Protein AF-A0A7S1WCN9-F1 (afdb_monomer_lite)

pLDDT: mean 73.83, std 20.7, range [34.69, 96.0]

InterPro domains:
  IPR017923 Transcription factor IIS, N-terminal [PF08711] (88-124)
  IPR017923 Transcription factor IIS, N-terminal [PS51319] (48-127)
  IPR035441 TFIIS/LEDGF domain superfamily [G3DSA:1.20.930.10] (42-125)
  IPR035441 TFIIS/LEDGF domain superfamily [SSF47676] (43-134)

Foldseek 3Di:
DDDDDDDDDDDDDDDDDPPPPPPDDVVNVVVVPPPVPVLLPLDLVVLLVLLVQLVVVVVVLPLVSNVVSLVVNLSSLVNDQLVVLVVSCVSNVSLVSLVVQLPRPDPVSVVSSVVSNVVNVVSPVVVVVPPDPPDDPPDDD

Secondary structure (DSSP, 8-state):
---------------PPP-------TTTHHHHT----GGGG--HHHHHHHHHHHHHHHHHT-HHHHHHHHHHHHHHHHTS-HHHHHHHHHHH-HHHHHHHHTT-SSHHHHHHHHHHHHHHHHHHHHHHHTS---PPP----

Radius of gyration: 29.63 Å; chains: 1; bounding box: 45×113×64 Å

Structure (mmCIF, N/CA/C/O backbone):
data_AF-A0A7S1WCN9-F1
#
_entry.id   AF-A0A7S1WCN9-F1
#
loop_
_atom_site.group_PDB
_atom_site.id
_atom_site.type_symbol
_atom_site.label_atom_id
_atom_site.label_alt_id
_atom_site.label_comp_id
_atom_site.label_asym_id
_atom_site.label_entity_id
_atom_site.label_seq_id
_atom_site.pdbx_PDB_ins_code
_atom_site.Cartn_x
_atom_site.Cartn_y
_atom_site.Cartn_z
_atom_site.occupancy
_atom_site.B_iso_or_equiv
_atom_site.auth_seq_id
_atom_site.auth_comp_id
_atom_site.auth_asym_id
_atom_site.auth_atom_id
_atom_site.pdbx_PDB_model_num
ATOM 1 N N . HIS A 1 1 ? 13.901 74.267 -48.816 1.00 38.34 1 HIS A N 1
ATOM 2 C CA . HIS A 1 1 ? 14.863 74.597 -47.749 1.00 38.34 1 HIS A CA 1
ATOM 3 C C . HIS A 1 1 ? 15.439 73.277 -47.245 1.00 38.34 1 HIS A C 1
ATOM 5 O O . HIS A 1 1 ? 14.652 72.471 -46.779 1.00 38.34 1 HIS A O 1
ATOM 11 N N . LEU A 1 2 ? 16.742 73.059 -47.490 1.00 39.69 2 LEU A N 1
ATOM 12 C CA . LEU A 1 2 ? 17.706 72.151 -46.825 1.00 39.69 2 LEU A CA 1
ATOM 13 C C . LEU A 1 2 ? 17.219 70.731 -46.440 1.00 39.69 2 LEU A C 1
ATOM 15 O O . LEU A 1 2 ? 16.338 70.571 -45.610 1.00 39.69 2 LEU A O 1
ATOM 19 N N . ALA A 1 3 ? 17.708 69.657 -47.078 1.00 34.69 3 ALA A N 1
ATOM 20 C CA . ALA A 1 3 ? 19.004 69.003 -46.799 1.00 34.69 3 ALA A CA 1
ATOM 21 C C . ALA A 1 3 ? 19.140 68.632 -45.301 1.00 34.69 3 ALA A C 1
ATOM 23 O O . ALA A 1 3 ? 18.948 69.475 -44.437 1.00 34.69 3 ALA A O 1
ATOM 24 N N . VAL A 1 4 ? 19.478 67.400 -44.910 1.00 40.38 4 VAL A N 1
ATOM 25 C CA . VAL A 1 4 ? 20.855 66.891 -44.976 1.00 40.38 4 VAL A CA 1
ATOM 26 C C . VAL A 1 4 ? 20.891 65.405 -44.545 1.00 40.38 4 VAL A C 1
ATOM 28 O O . VAL A 1 4 ? 20.423 65.066 -43.466 1.00 40.38 4 VAL A O 1
ATOM 31 N N . HIS A 1 5 ? 21.478 64.576 -45.422 1.00 35.72 5 HIS A N 1
ATOM 32 C CA . HIS A 1 5 ? 22.407 63.440 -45.212 1.00 35.72 5 HIS A CA 1
ATOM 33 C C . HIS A 1 5 ? 22.082 62.332 -44.182 1.00 35.72 5 HIS A C 1
ATOM 35 O O . HIS A 1 5 ? 21.933 62.584 -42.997 1.00 35.72 5 HIS A O 1
ATOM 41 N N . ALA A 1 6 ? 21.940 61.057 -44.573 1.00 38.22 6 ALA A N 1
ATOM 42 C CA . ALA A 1 6 ? 22.896 60.113 -45.197 1.00 38.22 6 ALA A CA 1
ATOM 43 C C . ALA A 1 6 ? 23.750 59.310 -44.194 1.00 38.22 6 ALA A C 1
ATOM 45 O O . ALA A 1 6 ? 24.466 59.891 -43.384 1.00 38.22 6 ALA A O 1
ATOM 46 N N . ARG A 1 7 ? 23.720 57.974 -44.351 1.00 40.31 7 ARG A N 1
ATOM 47 C CA . ARG A 1 7 ? 24.833 56.988 -44.288 1.00 40.31 7 ARG A CA 1
ATOM 48 C C . ARG A 1 7 ? 24.212 55.578 -44.314 1.00 40.31 7 ARG A C 1
ATOM 50 O O . ARG A 1 7 ? 23.405 55.256 -43.456 1.00 40.31 7 ARG A O 1
ATOM 57 N N . THR A 1 8 ? 24.335 54.811 -45.403 1.00 41.75 8 THR A N 1
ATOM 58 C CA . THR A 1 8 ? 25.454 53.885 -45.721 1.00 41.75 8 THR A CA 1
ATOM 59 C C . THR A 1 8 ? 25.695 52.921 -44.551 1.00 41.75 8 THR A C 1
ATOM 61 O O . THR A 1 8 ? 25.991 53.370 -43.452 1.00 41.75 8 THR A O 1
ATOM 64 N N . ILE A 1 9 ? 25.542 51.601 -44.711 1.00 44.94 9 ILE A N 1
ATOM 65 C CA . ILE A 1 9 ? 26.648 50.693 -45.065 1.00 44.94 9 ILE A CA 1
ATOM 66 C C . ILE A 1 9 ? 26.108 49.307 -45.486 1.00 44.94 9 ILE A C 1
ATOM 68 O O . ILE A 1 9 ? 25.234 48.728 -44.846 1.00 44.94 9 ILE A O 1
ATOM 72 N N . LEU A 1 10 ? 26.695 48.804 -46.575 1.00 47.12 10 LEU A N 1
ATOM 73 C CA . LEU A 1 10 ? 26.695 47.431 -47.085 1.00 47.12 10 LEU A CA 1
ATOM 74 C C . LEU A 1 10 ? 27.104 46.391 -46.029 1.00 47.12 10 LEU A C 1
ATOM 76 O O . LEU A 1 10 ? 28.090 46.617 -45.339 1.00 47.12 10 LEU A O 1
ATOM 80 N N . ALA A 1 11 ? 26.485 45.205 -46.031 1.00 34.94 11 ALA A N 1
ATOM 81 C CA . ALA A 1 11 ? 27.198 43.929 -45.842 1.00 34.94 11 ALA A CA 1
ATOM 82 C C . ALA A 1 11 ? 26.257 42.717 -46.004 1.00 34.94 11 ALA A C 1
ATOM 84 O O . ALA A 1 11 ? 25.490 42.383 -45.106 1.00 34.94 11 ALA A O 1
ATOM 85 N N . MET A 1 12 ? 26.378 41.993 -47.121 1.00 43.06 12 MET A N 1
ATOM 86 C CA . MET A 1 12 ? 26.236 40.527 -47.100 1.00 43.06 12 MET A CA 1
ATOM 87 C C . MET A 1 12 ? 27.445 39.955 -46.335 1.00 43.06 12 MET A C 1
ATOM 89 O O . MET A 1 12 ? 28.526 40.533 -46.461 1.00 43.06 12 MET A O 1
ATOM 93 N N . PRO A 1 13 ? 27.337 38.859 -45.552 1.00 48.38 13 PRO A N 1
ATOM 94 C CA . PRO A 1 13 ? 27.021 37.514 -46.060 1.00 48.38 13 PRO A CA 1
ATOM 95 C C . PRO A 1 13 ? 26.136 36.718 -45.057 1.00 48.38 13 PRO A C 1
ATOM 97 O O . PRO A 1 13 ? 25.814 37.205 -43.985 1.00 48.38 13 PRO A O 1
ATOM 100 N N . ARG A 1 14 ? 25.674 35.481 -45.268 1.00 42.22 14 ARG A N 1
ATOM 101 C CA . ARG A 1 14 ? 26.486 34.256 -45.237 1.00 42.22 14 ARG A CA 1
ATOM 102 C C . ARG A 1 14 ? 25.538 33.045 -45.226 1.00 42.22 14 ARG A C 1
ATOM 104 O O . ARG A 1 14 ? 24.570 33.020 -44.477 1.00 42.22 14 ARG A O 1
ATOM 111 N N . ARG A 1 15 ? 25.886 32.047 -46.042 1.00 43.44 15 ARG A N 1
ATOM 112 C CA . ARG A 1 15 ? 25.492 30.627 -46.000 1.00 43.44 15 ARG A CA 1
ATOM 113 C C . ARG A 1 15 ? 24.809 30.156 -44.705 1.00 43.44 15 ARG A C 1
ATOM 115 O O . ARG A 1 15 ? 25.398 30.231 -43.628 1.00 43.44 15 ARG A O 1
ATOM 122 N N . ALA A 1 16 ? 23.644 29.530 -44.875 1.00 46.00 16 ALA A N 1
ATOM 123 C CA . ALA A 1 16 ? 23.036 28.634 -43.901 1.00 46.00 16 ALA A CA 1
ATOM 124 C C . ALA A 1 16 ? 24.042 27.551 -43.470 1.00 46.00 16 ALA A C 1
ATOM 126 O O . ALA A 1 16 ? 24.511 26.759 -44.288 1.00 46.00 16 ALA A O 1
ATOM 127 N N . ALA A 1 17 ? 24.389 27.539 -42.185 1.00 52.03 17 ALA A N 1
ATOM 128 C CA . ALA A 1 17 ? 25.074 26.420 -41.554 1.00 52.03 17 ALA A CA 1
ATOM 129 C C . ALA A 1 17 ? 24.016 25.416 -41.057 1.00 52.03 17 ALA A C 1
ATOM 131 O O . ALA A 1 17 ? 22.984 25.854 -40.541 1.00 52.03 17 ALA A O 1
ATOM 132 N N . PRO A 1 18 ? 24.240 24.092 -41.169 1.00 53.22 18 PRO A N 1
ATOM 133 C CA . PRO A 1 18 ? 23.332 23.112 -40.580 1.00 53.22 18 PRO A CA 1
ATOM 134 C C . PRO A 1 18 ? 23.293 23.298 -39.054 1.00 53.22 18 PRO A C 1
ATOM 136 O O . PRO A 1 18 ? 24.308 23.694 -38.463 1.00 53.22 18 PRO A O 1
ATOM 139 N N . PRO A 1 19 ? 22.155 23.027 -38.388 1.00 47.94 19 PRO A N 1
ATOM 140 C CA . PRO A 1 19 ? 22.072 23.147 -36.943 1.00 47.94 19 PRO A CA 1
ATOM 141 C C . PRO A 1 19 ? 23.069 22.169 -36.319 1.00 47.94 19 PRO A C 1
ATOM 143 O O . PRO A 1 19 ? 22.893 20.954 -36.366 1.00 47.94 19 PRO A O 1
ATOM 146 N N . ARG A 1 20 ? 24.152 22.711 -35.750 1.00 47.03 20 ARG A N 1
ATOM 147 C CA . ARG A 1 20 ? 25.096 21.942 -34.941 1.00 47.03 20 ARG A CA 1
ATOM 148 C C . ARG A 1 20 ? 24.305 21.293 -33.814 1.00 47.03 20 ARG A C 1
ATOM 150 O O . ARG A 1 20 ? 23.772 21.994 -32.954 1.00 47.03 20 ARG A O 1
ATOM 157 N N . GLN A 1 21 ? 24.241 19.968 -33.841 1.00 56.41 21 GLN A N 1
ATOM 158 C CA . GLN A 1 21 ? 23.738 19.142 -32.756 1.00 56.41 21 GLN A CA 1
ATOM 159 C C . GLN A 1 21 ? 24.506 19.536 -31.490 1.00 56.41 21 GLN A C 1
ATOM 161 O O . GLN A 1 21 ? 25.694 19.247 -31.342 1.00 56.41 21 GLN A O 1
ATOM 166 N N . ARG A 1 22 ? 23.855 20.317 -30.622 1.00 53.62 22 ARG A N 1
ATOM 167 C CA . ARG A 1 22 ? 24.445 20.789 -29.371 1.00 53.62 22 ARG A CA 1
ATOM 168 C C . ARG A 1 22 ? 24.574 19.580 -28.460 1.00 53.62 22 ARG A C 1
ATOM 170 O O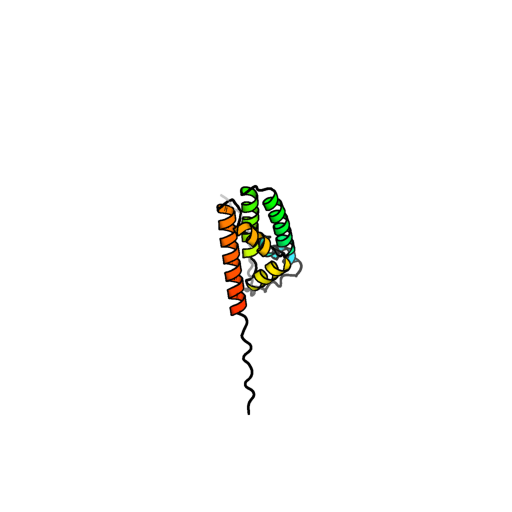 . ARG A 1 22 ? 23.594 19.124 -27.879 1.00 53.62 22 ARG A O 1
ATOM 177 N N . GLN A 1 23 ? 25.779 19.037 -28.384 1.00 56.84 23 GLN A N 1
ATOM 178 C CA . GLN A 1 23 ? 26.128 18.011 -27.418 1.00 56.84 23 GLN A CA 1
ATOM 179 C C . GLN A 1 23 ? 26.079 18.666 -26.032 1.00 56.84 23 GLN A C 1
ATOM 181 O O . GLN A 1 23 ? 27.000 19.378 -25.635 1.00 56.84 23 GLN A O 1
ATOM 186 N N . LEU A 1 24 ? 24.942 18.508 -25.350 1.00 50.00 24 LEU A N 1
ATOM 187 C CA . LEU A 1 24 ? 24.711 19.025 -24.004 1.00 50.00 24 LEU A CA 1
ATOM 188 C C . LEU A 1 24 ? 25.802 18.489 -23.078 1.00 50.00 24 LEU A C 1
ATOM 190 O O . LEU A 1 24 ? 25.971 17.274 -22.936 1.00 50.00 24 LEU A O 1
ATOM 194 N N . ARG A 1 25 ? 26.574 19.390 -22.462 1.00 56.09 25 ARG A N 1
ATOM 195 C CA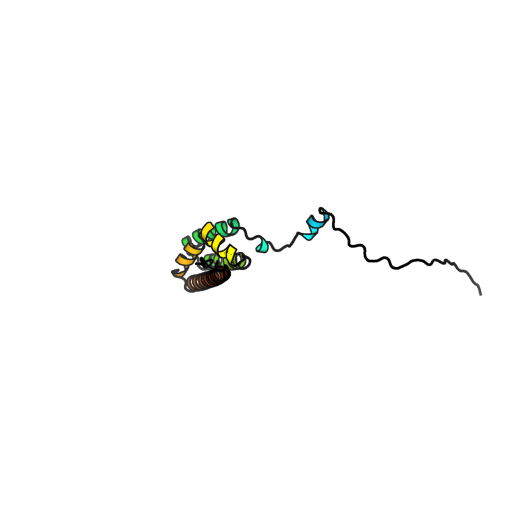 . ARG A 1 25 ? 27.585 18.986 -21.483 1.00 56.09 25 ARG A CA 1
ATOM 196 C C . ARG A 1 25 ? 26.868 18.411 -20.265 1.00 56.09 25 ARG A C 1
ATOM 198 O O . ARG A 1 25 ? 25.877 18.968 -19.809 1.00 56.09 25 ARG A O 1
ATOM 205 N N . LEU A 1 26 ? 27.399 17.332 -19.687 1.00 52.22 26 LEU A N 1
ATOM 206 C CA . LEU A 1 26 ? 26.823 16.652 -18.511 1.00 52.22 26 LEU A CA 1
ATOM 207 C C . LEU A 1 26 ? 26.509 17.595 -17.327 1.00 52.22 26 LEU A C 1
ATOM 209 O O . LEU A 1 26 ? 25.638 17.289 -16.516 1.00 52.22 26 LEU A O 1
ATOM 213 N N . GLN A 1 27 ? 27.165 18.759 -17.235 1.00 49.69 27 GLN A N 1
ATOM 214 C CA . GLN A 1 27 ? 26.835 19.784 -16.239 1.00 49.69 27 GLN A CA 1
ATOM 215 C C . GLN A 1 27 ? 25.524 20.541 -16.523 1.00 49.69 27 GLN A C 1
ATOM 217 O O . GLN A 1 27 ? 24.828 20.898 -15.576 1.00 49.69 27 GLN A O 1
ATOM 222 N N . GLU A 1 28 ? 25.128 20.726 -17.783 1.00 47.53 28 GLU A N 1
ATOM 223 C CA . GLU A 1 28 ? 23.843 21.336 -18.165 1.00 47.53 28 GLU A CA 1
ATOM 224 C C . GLU A 1 28 ? 22.671 20.355 -17.969 1.00 47.53 28 GLU A C 1
ATOM 226 O O . GLU A 1 28 ? 21.538 20.762 -17.706 1.00 47.53 28 GLU A O 1
ATOM 231 N N . CYS A 1 29 ? 22.947 19.044 -17.952 1.00 46.06 29 CYS A N 1
ATOM 232 C CA . CYS A 1 29 ? 21.966 18.019 -17.584 1.00 46.06 29 CYS A CA 1
ATOM 233 C C . CYS A 1 29 ? 21.532 18.086 -16.108 1.00 46.06 29 CYS A C 1
ATOM 235 O O . CYS A 1 29 ? 20.458 17.583 -15.777 1.00 46.06 29 CYS A O 1
ATOM 237 N N . LYS A 1 30 ? 22.286 18.751 -15.213 1.00 46.25 30 LYS A N 1
ATOM 238 C CA . LYS A 1 30 ? 21.825 18.975 -13.825 1.00 46.25 30 LYS A CA 1
ATOM 239 C C . LYS A 1 30 ? 20.570 19.855 -13.761 1.00 46.25 30 LYS A C 1
ATOM 241 O O . LYS A 1 30 ? 19.793 19.721 -12.817 1.00 46.25 30 LYS A O 1
ATOM 246 N N . GLY A 1 31 ? 20.355 20.724 -14.754 1.00 47.72 31 GLY A N 1
ATOM 247 C CA . GLY A 1 31 ? 19.144 21.542 -14.875 1.00 47.72 31 GLY A CA 1
ATOM 248 C C . GLY A 1 31 ? 17.996 20.837 -15.602 1.00 47.72 31 GLY A C 1
ATOM 249 O O . GLY A 1 31 ? 16.835 21.060 -15.265 1.00 47.72 31 GLY A O 1
ATOM 250 N N . ILE A 1 32 ? 18.315 19.953 -16.553 1.00 49.12 32 ILE A N 1
ATOM 251 C CA . ILE A 1 32 ? 17.335 19.294 -17.438 1.00 49.12 32 ILE A CA 1
ATOM 252 C C . ILE A 1 32 ? 16.790 17.986 -16.832 1.00 49.12 32 ILE A C 1
ATOM 254 O O . ILE A 1 32 ? 15.648 17.617 -17.089 1.00 49.12 32 ILE A O 1
ATOM 258 N N . CYS A 1 33 ? 17.527 17.340 -15.923 1.00 47.31 33 CYS A N 1
ATOM 259 C CA . CYS A 1 33 ? 17.040 16.193 -15.146 1.00 47.31 33 CYS A CA 1
ATOM 260 C C . CYS A 1 33 ? 16.357 16.587 -13.825 1.00 47.31 33 CYS A C 1
ATOM 262 O O . CYS A 1 33 ? 16.241 15.769 -12.916 1.00 47.31 33 CYS A O 1
ATOM 264 N N . ARG A 1 34 ? 15.848 17.818 -13.696 1.00 45.97 34 ARG A N 1
ATOM 265 C CA . ARG A 1 34 ? 14.826 18.126 -12.686 1.00 45.97 34 ARG A CA 1
ATOM 266 C C . ARG A 1 34 ? 13.448 17.874 -13.279 1.00 45.97 34 ARG A C 1
ATOM 268 O O . ARG A 1 34 ? 12.641 18.790 -13.422 1.00 45.97 34 ARG A O 1
ATOM 275 N N . SER A 1 35 ? 13.159 16.609 -13.580 1.00 45.50 35 SER A N 1
ATOM 276 C CA . SER A 1 35 ? 11.770 16.159 -13.607 1.00 45.50 35 SER A CA 1
ATOM 277 C C . SER A 1 35 ? 11.198 16.431 -12.215 1.00 45.50 35 SER A C 1
ATOM 279 O O . SER A 1 35 ? 11.432 15.688 -11.266 1.00 45.50 35 SER A O 1
ATOM 281 N N . ARG A 1 36 ? 10.508 17.567 -12.063 1.00 45.31 36 ARG A N 1
ATOM 282 C CA . ARG A 1 36 ? 9.797 18.000 -10.851 1.00 45.31 36 ARG A CA 1
ATOM 283 C C . ARG A 1 36 ? 8.553 17.135 -10.614 1.00 45.31 36 ARG A C 1
ATOM 285 O O . ARG A 1 36 ? 7.458 17.644 -10.406 1.00 45.31 36 ARG A O 1
ATOM 292 N N . ARG A 1 37 ? 8.692 15.816 -10.687 1.00 49.94 37 ARG A N 1
ATOM 293 C CA . ARG A 1 37 ? 7.646 14.863 -10.324 1.00 49.94 37 ARG A CA 1
ATOM 294 C C . ARG A 1 37 ? 8.190 14.021 -9.174 1.00 49.94 37 ARG A C 1
ATOM 296 O O . ARG A 1 37 ? 8.696 12.934 -9.431 1.00 49.94 37 ARG A O 1
ATOM 303 N N . PRO A 1 38 ? 8.098 14.490 -7.915 1.00 50.91 38 PRO A N 1
ATOM 304 C CA . PRO A 1 38 ? 8.512 13.696 -6.751 1.00 50.91 38 PRO A CA 1
ATOM 305 C C . PRO A 1 38 ? 7.834 12.313 -6.710 1.00 50.91 38 PRO A C 1
ATOM 307 O O . PRO A 1 38 ? 8.382 11.366 -6.163 1.00 50.91 38 PRO A O 1
ATOM 310 N N . PHE A 1 39 ? 6.688 12.161 -7.379 1.00 49.25 39 PHE A N 1
ATOM 311 C CA . PHE A 1 39 ? 5.965 10.898 -7.518 1.00 49.25 39 PHE A CA 1
ATOM 312 C C . PHE A 1 39 ? 6.653 9.846 -8.410 1.00 49.25 39 PHE A C 1
ATOM 314 O O . PHE A 1 39 ? 6.389 8.658 -8.235 1.00 49.25 39 PHE A O 1
ATOM 321 N N . LEU A 1 40 ? 7.555 10.248 -9.322 1.00 53.31 40 LEU A N 1
ATOM 322 C CA . LEU A 1 40 ? 8.344 9.319 -10.151 1.00 53.31 40 LEU A CA 1
ATOM 323 C C . LEU A 1 40 ? 9.465 8.621 -9.367 1.00 53.31 40 LEU A C 1
ATOM 325 O O . LEU A 1 40 ? 9.990 7.615 -9.830 1.00 53.31 40 LEU A O 1
ATOM 329 N N . HIS A 1 41 ? 9.814 9.126 -8.182 1.00 63.94 41 HIS A N 1
ATOM 330 C CA . HIS A 1 41 ? 10.843 8.550 -7.315 1.00 63.94 41 HIS A CA 1
ATOM 331 C C . HIS A 1 41 ? 10.251 8.032 -6.008 1.00 63.94 41 HIS A C 1
ATOM 333 O O . HIS A 1 41 ? 10.891 8.120 -4.967 1.00 63.94 41 HIS A O 1
ATOM 339 N N . THR A 1 42 ? 9.027 7.497 -6.045 1.00 73.00 42 THR A N 1
ATOM 340 C CA . THR A 1 42 ? 8.487 6.781 -4.887 1.00 73.00 42 THR A CA 1
ATOM 341 C C . THR A 1 42 ? 9.413 5.606 -4.579 1.00 73.00 42 THR A C 1
ATOM 343 O O . THR A 1 42 ? 9.480 4.638 -5.337 1.00 73.00 42 THR A O 1
ATOM 346 N N . THR A 1 43 ? 10.142 5.690 -3.470 1.00 82.12 43 THR A N 1
ATOM 347 C CA . THR A 1 43 ? 11.0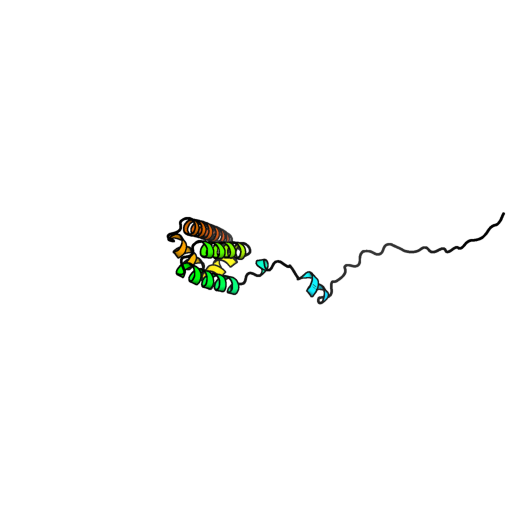51 4.633 -3.037 1.00 82.12 43 THR A CA 1
ATOM 348 C C . THR A 1 43 ? 10.321 3.610 -2.171 1.00 82.12 43 THR A C 1
ATOM 350 O O . THR A 1 43 ? 9.271 3.874 -1.580 1.00 82.12 43 THR A O 1
ATOM 353 N N . ALA A 1 44 ? 10.913 2.424 -2.019 1.00 82.38 44 ALA A N 1
ATOM 354 C CA . ALA A 1 44 ? 10.411 1.432 -1.069 1.00 82.38 44 ALA A CA 1
ATOM 355 C C . ALA A 1 44 ? 10.396 1.962 0.381 1.00 82.38 44 ALA A C 1
ATOM 357 O O . ALA A 1 44 ? 9.564 1.524 1.175 1.00 82.38 44 ALA A O 1
ATOM 358 N N . LYS A 1 45 ? 11.278 2.917 0.714 1.00 85.62 45 LYS A N 1
ATOM 359 C CA . LYS A 1 45 ? 11.296 3.592 2.016 1.00 85.62 45 LYS A CA 1
ATOM 360 C C . LYS A 1 45 ? 10.046 4.450 2.202 1.00 85.62 45 LYS A C 1
ATOM 362 O O . LYS A 1 45 ? 9.371 4.291 3.209 1.00 85.62 45 LYS A O 1
ATOM 367 N N . ASP A 1 46 ? 9.672 5.246 1.202 1.00 86.81 46 ASP A N 1
ATOM 368 C CA . ASP A 1 46 ? 8.466 6.082 1.267 1.00 86.81 46 ASP A CA 1
ATOM 369 C C . ASP A 1 46 ? 7.203 5.243 1.483 1.00 86.81 46 ASP A C 1
ATOM 371 O O . ASP A 1 46 ? 6.305 5.631 2.226 1.00 86.81 46 ASP A O 1
ATOM 375 N N . ILE A 1 47 ? 7.131 4.067 0.855 1.00 88.88 47 ILE A N 1
ATOM 376 C CA . ILE A 1 47 ? 6.020 3.127 1.049 1.00 88.88 47 ILE A CA 1
ATOM 377 C C . ILE A 1 47 ? 6.073 2.471 2.439 1.00 88.88 47 ILE A C 1
ATOM 379 O O . ILE A 1 47 ? 5.028 2.237 3.048 1.00 88.88 47 ILE A O 1
ATOM 383 N N . ALA A 1 48 ? 7.264 2.195 2.975 1.00 89.44 48 ALA A N 1
ATOM 384 C CA . ALA A 1 48 ? 7.423 1.690 4.338 1.00 89.44 48 ALA A CA 1
ATOM 385 C C . ALA A 1 48 ? 7.035 2.735 5.399 1.00 89.44 48 ALA A C 1
ATOM 387 O O . ALA A 1 48 ? 6.407 2.381 6.397 1.00 89.44 48 ALA A O 1
ATOM 388 N N . ASP A 1 49 ? 7.341 4.010 5.174 1.00 89.94 49 ASP A N 1
ATOM 389 C CA . ASP A 1 49 ? 6.935 5.105 6.057 1.00 89.94 49 ASP A CA 1
ATOM 390 C C . ASP A 1 49 ? 5.413 5.299 6.009 1.00 89.94 49 ASP A C 1
ATOM 392 O O . ASP A 1 49 ? 4.767 5.369 7.055 1.00 89.94 49 ASP A O 1
ATOM 396 N N . MET A 1 50 ? 4.809 5.230 4.815 1.00 90.44 50 MET A N 1
ATOM 397 C CA . MET A 1 50 ? 3.347 5.211 4.660 1.00 90.44 50 MET A CA 1
ATOM 398 C C . MET A 1 50 ? 2.703 4.026 5.376 1.00 90.44 50 MET A C 1
ATOM 400 O O . MET A 1 50 ? 1.656 4.182 5.994 1.00 90.44 50 MET A O 1
ATOM 404 N N . ARG A 1 51 ? 3.330 2.844 5.342 1.00 92.38 51 ARG A N 1
ATOM 405 C CA . ARG A 1 51 ? 2.866 1.680 6.103 1.00 92.38 51 ARG A CA 1
ATOM 406 C C . ARG A 1 51 ? 2.853 1.968 7.606 1.00 92.38 51 ARG A C 1
ATOM 408 O O . ARG A 1 51 ? 1.886 1.612 8.271 1.00 92.38 51 ARG A O 1
ATOM 415 N N . ARG A 1 52 ? 3.930 2.544 8.147 1.00 92.50 52 ARG A N 1
ATOM 416 C CA . ARG A 1 52 ? 4.030 2.869 9.581 1.00 92.50 52 ARG A CA 1
ATOM 417 C C . ARG A 1 52 ? 2.983 3.896 9.985 1.00 92.50 52 ARG A C 1
ATOM 419 O O . ARG A 1 52 ? 2.358 3.739 11.027 1.00 92.50 52 ARG A O 1
ATOM 426 N N . TRP A 1 53 ? 2.777 4.908 9.147 1.00 91.56 53 TRP A N 1
ATOM 427 C CA . TRP A 1 53 ? 1.749 5.909 9.386 1.00 91.56 53 TRP A CA 1
ATOM 428 C C . TRP A 1 53 ? 0.351 5.286 9.348 1.00 91.56 53 TRP A C 1
ATOM 430 O O . TRP A 1 53 ? -0.417 5.471 10.282 1.00 91.56 53 TRP A O 1
ATOM 440 N N . LEU A 1 54 ? 0.070 4.439 8.355 1.00 92.56 54 LEU A N 1
ATOM 441 C CA . LEU A 1 54 ? -1.202 3.728 8.244 1.00 92.56 54 LEU A CA 1
ATOM 442 C C . LEU A 1 54 ? -1.479 2.829 9.458 1.00 92.56 54 LEU A C 1
ATOM 444 O O . LEU A 1 54 ? -2.606 2.780 9.929 1.00 92.56 54 LEU A O 1
ATOM 448 N N . ASP A 1 55 ? -0.461 2.140 9.980 1.00 92.25 55 ASP A N 1
ATOM 449 C CA . ASP A 1 55 ? -0.581 1.317 11.192 1.00 92.25 55 ASP A CA 1
ATOM 450 C C . ASP A 1 55 ? -0.853 2.161 12.448 1.00 92.25 55 ASP A C 1
ATOM 452 O O . ASP A 1 55 ? -1.585 1.734 13.337 1.00 92.25 55 ASP A O 1
ATOM 456 N N . LYS A 1 56 ? -0.282 3.369 12.521 1.00 91.88 56 LYS A N 1
ATOM 457 C CA . LYS A 1 56 ? -0.534 4.314 13.613 1.00 91.88 56 LYS A CA 1
ATOM 458 C C . LYS A 1 56 ? -1.966 4.851 13.561 1.00 91.88 56 LYS A C 1
ATOM 460 O O . LYS A 1 56 ? -2.661 4.783 14.570 1.00 91.88 56 LYS A O 1
ATOM 465 N N . GLU A 1 57 ? -2.413 5.324 12.400 1.00 90.94 57 GLU A N 1
ATOM 466 C CA . GLU A 1 57 ? -3.771 5.860 12.224 1.00 90.94 57 GLU A CA 1
ATOM 467 C C . GLU A 1 57 ? -4.838 4.776 12.412 1.00 90.94 57 GLU A C 1
ATOM 469 O O . GLU A 1 57 ? -5.827 4.991 13.108 1.00 90.94 57 GLU A O 1
ATOM 474 N N . ALA A 1 58 ? -4.598 3.562 11.903 1.00 88.56 58 ALA A N 1
ATOM 475 C CA . ALA A 1 58 ? -5.513 2.436 12.085 1.00 88.56 58 ALA A CA 1
ATOM 476 C C . ALA A 1 58 ? -5.708 2.044 13.562 1.00 88.56 58 ALA A C 1
ATOM 478 O O . ALA A 1 58 ? -6.754 1.508 13.914 1.00 88.56 58 ALA A O 1
ATOM 479 N N . LYS A 1 59 ? -4.719 2.307 14.428 1.00 89.25 59 LYS A N 1
ATOM 480 C CA . LYS A 1 59 ? -4.844 2.128 15.886 1.00 89.25 59 LYS A CA 1
ATOM 481 C C . LYS A 1 59 ? -5.530 3.309 16.566 1.00 89.25 59 LYS A C 1
ATOM 483 O O . LYS A 1 59 ? -6.178 3.109 17.586 1.00 89.25 59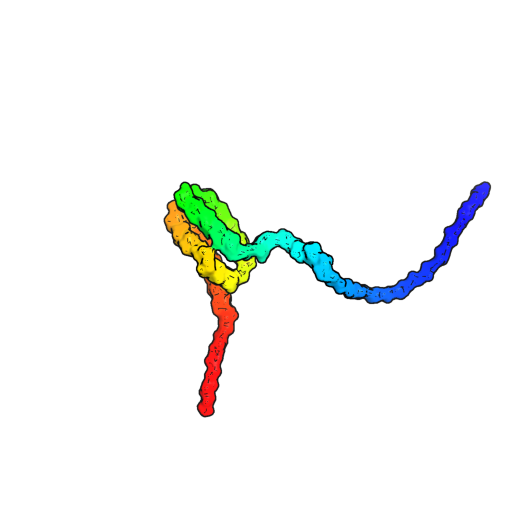 LYS A O 1
ATOM 488 N N . GLY A 1 60 ? -5.362 4.517 16.024 1.00 85.44 60 GLY A N 1
ATOM 489 C CA . GLY A 1 60 ? -6.027 5.730 16.504 1.00 85.44 60 GLY A CA 1
ATOM 490 C C . GLY A 1 60 ? -7.533 5.733 16.238 1.00 85.44 60 GLY A C 1
ATOM 491 O O . GLY A 1 60 ? -8.278 6.356 16.985 1.00 85.44 60 GLY A O 1
ATOM 492 N N . GLY A 1 61 ? -7.983 4.994 15.220 1.00 78.94 61 GLY A N 1
ATOM 493 C CA . GLY A 1 61 ? -9.400 4.754 14.955 1.00 78.94 61 GLY A CA 1
ATOM 494 C C . GLY A 1 61 ? -10.125 5.899 14.248 1.00 78.94 61 GLY A C 1
ATOM 495 O O . GLY A 1 61 ? -11.337 5.807 14.082 1.00 78.94 61 GLY A O 1
ATOM 496 N N . ASP A 1 62 ? -9.417 6.945 13.805 1.00 90.25 62 ASP A N 1
ATOM 497 C CA . ASP A 1 62 ? -10.004 7.977 12.947 1.00 90.25 62 ASP A CA 1
ATOM 498 C C . ASP A 1 62 ? -10.095 7.467 11.494 1.00 90.25 62 ASP A C 1
ATOM 500 O O . ASP A 1 62 ? -9.069 7.265 10.836 1.00 90.25 62 ASP A O 1
ATOM 504 N N . PRO A 1 63 ? -11.304 7.246 10.952 1.00 89.44 63 PRO A N 1
ATOM 505 C CA . PRO A 1 63 ? -11.458 6.786 9.577 1.00 89.44 63 PRO A CA 1
ATOM 506 C C . PRO A 1 63 ? -10.983 7.826 8.552 1.00 89.44 63 PRO A C 1
ATOM 508 O O . PRO A 1 63 ? -10.541 7.447 7.462 1.00 89.44 63 PRO A O 1
ATOM 511 N N . THR A 1 64 ? -11.031 9.120 8.884 1.00 92.56 64 THR A N 1
ATOM 512 C CA . THR A 1 64 ? -10.659 10.203 7.963 1.00 92.56 64 THR A CA 1
ATOM 513 C C . THR A 1 64 ? -9.161 10.184 7.695 1.00 92.56 64 THR A C 1
ATOM 515 O O . THR A 1 64 ? -8.745 10.110 6.534 1.00 92.56 64 THR A O 1
ATOM 518 N N . SER A 1 65 ? -8.344 10.156 8.751 1.00 91.50 65 SER A N 1
ATOM 519 C CA . SER A 1 65 ? -6.890 10.060 8.624 1.00 91.50 65 SER A CA 1
ATOM 520 C C . SER A 1 65 ? -6.463 8.775 7.907 1.00 91.50 65 SER A C 1
ATOM 522 O O . SER A 1 65 ? -5.632 8.812 6.995 1.00 91.50 65 SER A O 1
ATOM 524 N N . VAL A 1 66 ? -7.089 7.634 8.219 1.00 92.81 66 VAL A N 1
ATOM 525 C CA . VAL A 1 66 ? -6.822 6.359 7.534 1.00 92.81 66 VAL A CA 1
ATOM 526 C C . VAL A 1 66 ? -7.095 6.471 6.029 1.00 92.81 66 VAL A C 1
ATOM 528 O O . VAL A 1 66 ? -6.278 6.017 5.219 1.00 92.81 66 VAL A O 1
ATOM 531 N N . LEU A 1 67 ? -8.204 7.100 5.626 1.00 92.38 67 LEU A N 1
ATOM 532 C CA . LEU A 1 67 ? -8.527 7.328 4.214 1.00 92.38 67 LEU A CA 1
ATOM 533 C C . LEU A 1 67 ? -7.508 8.233 3.520 1.00 92.38 67 LEU A C 1
ATOM 535 O O . LEU A 1 67 ? -7.129 7.946 2.381 1.00 92.38 67 LEU A O 1
ATOM 539 N N . GLU A 1 68 ? -7.036 9.294 4.169 1.00 92.94 68 GLU A N 1
ATOM 540 C CA . GLU A 1 68 ? -5.998 10.164 3.608 1.00 92.94 68 GLU A CA 1
ATOM 541 C C . GLU A 1 68 ? -4.701 9.398 3.341 1.00 92.94 68 GLU A C 1
ATOM 543 O O . GLU A 1 68 ? -4.141 9.472 2.240 1.00 92.94 68 GLU A O 1
ATOM 548 N N . VAL A 1 69 ? -4.254 8.586 4.302 1.00 92.50 69 VAL A N 1
ATOM 549 C CA . VAL A 1 69 ? -3.052 7.760 4.140 1.00 92.50 69 VAL A CA 1
ATOM 550 C C . VAL A 1 69 ? -3.246 6.730 3.018 1.00 92.50 69 VAL A C 1
ATOM 552 O O . VAL A 1 69 ? -2.353 6.554 2.182 1.00 92.50 69 VAL A O 1
ATOM 555 N N . LEU A 1 70 ? -4.419 6.092 2.921 1.00 93.00 70 LEU A N 1
ATOM 556 C CA . LEU A 1 70 ? -4.746 5.162 1.831 1.00 93.00 70 LEU A CA 1
ATOM 557 C C . LEU A 1 70 ? -4.760 5.845 0.454 1.00 93.00 70 LEU A C 1
ATOM 559 O O . LEU A 1 70 ? -4.253 5.279 -0.522 1.00 93.00 70 LEU A O 1
ATOM 563 N N . ARG A 1 71 ? -5.292 7.068 0.355 1.00 92.19 71 ARG A N 1
ATOM 564 C CA . ARG A 1 71 ? -5.290 7.865 -0.882 1.00 92.19 71 ARG A CA 1
ATOM 565 C C . ARG A 1 71 ? -3.865 8.206 -1.302 1.00 92.19 71 ARG A C 1
ATOM 567 O O . ARG A 1 71 ? -3.490 7.926 -2.442 1.00 92.19 71 ARG A O 1
ATOM 574 N N . HIS A 1 72 ? -3.042 8.712 -0.389 1.00 89.94 72 HIS A N 1
ATOM 575 C CA . HIS A 1 72 ? -1.632 8.996 -0.664 1.00 89.94 72 HIS A CA 1
ATOM 576 C C . HIS A 1 72 ? -0.860 7.748 -1.107 1.00 89.94 72 HIS A C 1
ATOM 578 O O . HIS A 1 72 ? -0.083 7.806 -2.064 1.00 89.94 72 HIS A O 1
ATOM 584 N N . LEU A 1 73 ? -1.107 6.605 -0.464 1.00 90.12 73 LEU A N 1
ATOM 585 C CA . LEU A 1 73 ? -0.496 5.334 -0.840 1.00 90.12 73 LEU A CA 1
ATOM 586 C C . LEU A 1 73 ? -0.889 4.919 -2.265 1.00 90.12 73 LEU A C 1
ATOM 588 O O . LEU A 1 73 ? -0.029 4.493 -3.038 1.00 90.12 73 LEU A O 1
ATOM 592 N N . SER A 1 74 ? -2.162 5.086 -2.635 1.00 90.50 74 SER A N 1
ATOM 593 C CA . SER A 1 74 ? -2.654 4.751 -3.976 1.00 90.50 74 SER A CA 1
ATOM 594 C C . SER A 1 74 ? -1.962 5.562 -5.077 1.00 90.50 74 SER A C 1
ATOM 596 O O . SER A 1 74 ? -1.548 4.997 -6.089 1.00 90.50 74 SER A O 1
ATOM 598 N N . VAL A 1 75 ? -1.754 6.864 -4.851 1.00 88.12 75 VAL A N 1
ATOM 599 C CA . VAL A 1 75 ? -1.079 7.758 -5.803 1.00 88.12 75 VAL A CA 1
ATOM 600 C C . VAL A 1 75 ? 0.383 7.360 -5.968 1.00 88.12 75 VAL A C 1
ATOM 602 O O . VAL A 1 75 ? 0.862 7.220 -7.090 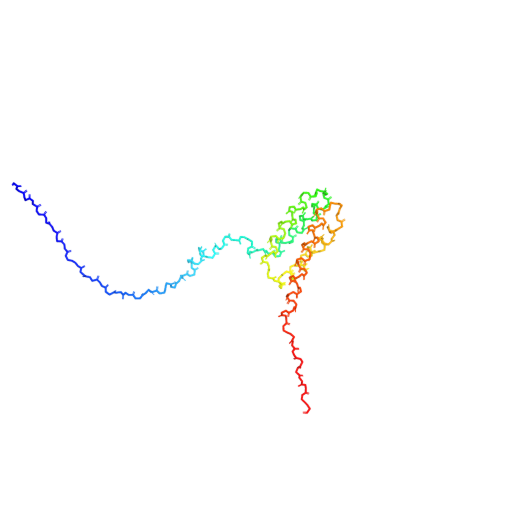1.00 88.12 75 VAL A O 1
ATOM 605 N N . ARG A 1 76 ? 1.087 7.109 -4.860 1.00 85.75 76 ARG A N 1
ATOM 606 C CA . ARG A 1 76 ? 2.501 6.710 -4.878 1.00 85.75 76 ARG A CA 1
ATOM 607 C C . ARG A 1 76 ? 2.719 5.375 -5.588 1.00 85.75 76 ARG A C 1
ATOM 609 O O . ARG A 1 76 ? 3.642 5.242 -6.385 1.00 85.75 76 ARG A O 1
ATOM 616 N N . MET A 1 77 ? 1.842 4.400 -5.355 1.00 86.19 77 MET A N 1
ATOM 617 C CA . MET A 1 77 ? 1.951 3.086 -5.991 1.00 86.19 77 MET A CA 1
ATOM 618 C C . MET A 1 77 ? 1.539 3.062 -7.465 1.00 86.19 77 MET A C 1
ATOM 620 O O . MET A 1 77 ? 1.995 2.183 -8.189 1.00 86.19 77 MET A O 1
ATOM 624 N N . ARG A 1 78 ? 0.737 4.024 -7.935 1.00 84.25 78 ARG A N 1
ATOM 625 C CA . ARG A 1 78 ? 0.336 4.129 -9.350 1.00 84.25 78 ARG A CA 1
ATOM 626 C C . ARG A 1 78 ? 1.521 4.324 -10.301 1.00 84.25 78 ARG A C 1
ATOM 628 O O . ARG A 1 78 ? 1.412 4.001 -11.478 1.00 84.25 78 ARG A O 1
ATOM 635 N N . HIS A 1 79 ? 2.627 4.877 -9.809 1.00 80.88 79 HIS A N 1
ATOM 636 C CA . HIS A 1 79 ? 3.815 5.153 -10.617 1.00 80.88 79 HIS A CA 1
ATOM 637 C C . HIS A 1 79 ? 4.806 3.990 -10.678 1.00 80.88 79 HIS A C 1
ATOM 639 O O . HIS A 1 79 ? 5.773 4.060 -11.433 1.00 80.88 79 HIS A O 1
ATOM 645 N N . LEU A 1 80 ? 4.576 2.931 -9.902 1.00 81.00 80 LEU A N 1
ATOM 646 C CA . LEU A 1 80 ? 5.388 1.726 -9.964 1.00 81.00 80 LEU A CA 1
ATOM 647 C C . LEU A 1 80 ? 5.021 0.921 -11.210 1.00 81.00 80 LEU A C 1
ATOM 649 O O . LEU A 1 80 ? 3.847 0.819 -11.572 1.00 81.00 80 LEU A O 1
ATOM 653 N N . SER A 1 81 ? 6.019 0.306 -11.843 1.00 82.31 81 SER A N 1
ATOM 654 C CA . SER A 1 81 ? 5.744 -0.703 -12.861 1.00 82.31 81 SER A CA 1
ATOM 655 C C . SER A 1 81 ? 5.002 -1.891 -12.235 1.00 82.31 81 SER A C 1
ATOM 657 O O . SER A 1 81 ? 5.120 -2.159 -11.036 1.00 82.31 81 SER A O 1
ATOM 659 N N . ASN A 1 82 ? 4.266 -2.654 -13.044 1.00 83.62 82 ASN A N 1
ATOM 660 C CA . ASN A 1 82 ? 3.539 -3.836 -12.568 1.00 83.62 82 ASN A CA 1
ATOM 661 C C . ASN A 1 82 ? 4.458 -4.849 -11.843 1.00 83.62 82 ASN A C 1
ATOM 663 O O . ASN A 1 82 ? 4.044 -5.475 -10.864 1.00 83.62 82 ASN A O 1
ATOM 667 N N . ALA A 1 83 ? 5.716 -4.983 -12.283 1.00 80.38 83 ALA A N 1
ATOM 668 C CA . ALA A 1 83 ? 6.718 -5.828 -11.632 1.00 80.38 83 ALA A CA 1
ATOM 669 C C . ALA A 1 83 ? 7.181 -5.245 -10.281 1.00 80.38 83 ALA A C 1
ATOM 671 O O . ALA A 1 83 ? 7.276 -5.968 -9.282 1.00 80.38 83 ALA A O 1
ATOM 672 N N . ASP A 1 84 ? 7.393 -3.929 -10.223 1.00 85.00 84 ASP A N 1
ATOM 673 C CA . ASP A 1 84 ? 7.830 -3.232 -9.010 1.00 85.00 84 ASP A CA 1
ATOM 674 C C . ASP A 1 84 ? 6.751 -3.202 -7.928 1.00 85.00 84 ASP A C 1
ATOM 676 O O . ASP A 1 84 ? 7.076 -3.226 -6.739 1.00 85.00 84 ASP A O 1
ATOM 680 N N . VAL A 1 85 ? 5.467 -3.212 -8.306 1.00 86.62 85 VAL A N 1
ATOM 681 C CA . VAL A 1 85 ? 4.344 -3.349 -7.365 1.00 86.62 85 VAL A CA 1
ATOM 682 C C . VAL A 1 85 ? 4.504 -4.619 -6.526 1.00 86.62 85 VAL A C 1
ATOM 684 O O . VAL A 1 85 ? 4.446 -4.548 -5.297 1.00 86.62 85 VAL A O 1
ATOM 687 N N . LEU A 1 86 ? 4.773 -5.776 -7.145 1.00 86.75 86 LEU A N 1
ATOM 688 C CA . LEU A 1 86 ? 4.934 -7.038 -6.412 1.00 86.75 86 LEU A CA 1
ATOM 689 C C . LEU A 1 86 ? 6.128 -6.992 -5.451 1.00 86.75 86 LEU A C 1
ATOM 691 O O . LEU A 1 86 ? 6.007 -7.382 -4.285 1.00 86.75 86 LEU A O 1
ATOM 695 N N . LEU A 1 87 ? 7.278 -6.516 -5.934 1.00 87.69 87 LEU A N 1
ATOM 696 C CA . LEU A 1 87 ? 8.497 -6.395 -5.132 1.00 87.69 87 LEU A CA 1
ATOM 697 C C . LEU A 1 87 ? 8.291 -5.449 -3.947 1.00 87.69 87 LEU A C 1
ATOM 699 O O . LEU A 1 87 ? 8.685 -5.762 -2.822 1.00 87.69 87 LEU A O 1
ATOM 703 N N . THR A 1 88 ? 7.621 -4.324 -4.177 1.00 89.50 88 THR A N 1
ATOM 704 C CA . THR A 1 88 ? 7.339 -3.314 -3.155 1.00 89.50 88 THR A CA 1
ATOM 705 C C . THR A 1 88 ? 6.387 -3.852 -2.095 1.00 89.50 88 THR A C 1
ATOM 707 O O . THR A 1 88 ? 6.647 -3.689 -0.901 1.00 89.50 88 THR A O 1
ATOM 710 N N . LEU A 1 89 ? 5.327 -4.564 -2.492 1.00 90.00 89 LEU A N 1
ATOM 711 C CA . LEU A 1 89 ? 4.396 -5.203 -1.559 1.00 90.00 89 LEU A CA 1
ATOM 712 C C . LEU A 1 89 ? 5.086 -6.258 -0.687 1.00 90.00 89 LEU A C 1
ATOM 714 O O . LEU A 1 89 ? 4.836 -6.302 0.519 1.00 90.00 89 LEU A O 1
ATOM 718 N N . ARG A 1 90 ? 5.982 -7.070 -1.265 1.00 88.56 90 ARG A N 1
ATOM 719 C CA . ARG A 1 90 ? 6.768 -8.070 -0.520 1.00 88.56 90 ARG A CA 1
ATOM 720 C C . ARG A 1 90 ? 7.748 -7.424 0.458 1.00 88.56 90 ARG A C 1
ATOM 722 O O . ARG A 1 90 ? 7.795 -7.832 1.613 1.00 88.56 90 ARG A O 1
ATOM 729 N N . ARG A 1 91 ? 8.492 -6.404 0.017 1.00 89.50 91 ARG A N 1
ATOM 730 C CA . ARG A 1 91 ? 9.505 -5.713 0.836 1.00 89.50 91 ARG A CA 1
ATOM 731 C C . ARG A 1 91 ? 8.893 -4.925 1.986 1.00 89.50 91 ARG A C 1
ATOM 733 O O . ARG A 1 91 ? 9.378 -4.988 3.108 1.00 89.50 91 ARG A O 1
ATOM 740 N N . THR A 1 92 ? 7.833 -4.173 1.713 1.00 90.19 92 THR A N 1
ATOM 741 C CA . THR A 1 92 ? 7.249 -3.260 2.706 1.00 90.19 92 THR A CA 1
ATOM 742 C C . THR A 1 92 ? 6.198 -3.940 3.567 1.00 90.19 92 THR A C 1
ATOM 744 O O . THR A 1 92 ? 6.006 -3.550 4.714 1.00 90.19 92 THR A O 1
ATOM 747 N N . GLY A 1 93 ? 5.513 -4.962 3.048 1.00 89.19 93 GLY A N 1
ATOM 748 C CA . GLY A 1 93 ? 4.411 -5.627 3.734 1.00 89.19 93 GLY A CA 1
ATOM 749 C C . GLY A 1 93 ? 3.136 -4.786 3.835 1.00 89.19 93 GLY A C 1
ATOM 750 O O . GLY A 1 93 ? 2.227 -5.191 4.556 1.00 89.19 93 GLY A O 1
ATOM 751 N N . VAL A 1 94 ? 3.040 -3.652 3.127 1.00 91.06 94 VAL A N 1
ATOM 752 C CA . VAL A 1 94 ? 1.878 -2.744 3.194 1.00 91.06 94 VAL A CA 1
ATOM 753 C C . VAL A 1 94 ? 0.566 -3.434 2.795 1.00 91.06 94 VAL A C 1
ATOM 755 O O . VAL A 1 94 ? -0.480 -3.168 3.382 1.00 91.06 94 VAL A O 1
ATOM 758 N N . GLY A 1 95 ? 0.633 -4.429 1.902 1.00 91.38 95 GLY A N 1
ATOM 759 C CA . GLY A 1 95 ? -0.524 -5.238 1.510 1.00 91.38 95 GLY A CA 1
ATOM 760 C C . GLY A 1 95 ? -1.190 -5.995 2.666 1.00 91.38 95 GLY A C 1
ATOM 761 O O . GLY A 1 95 ? -2.401 -6.192 2.633 1.00 91.38 95 GLY A O 1
ATOM 762 N N . ARG A 1 96 ? -0.439 -6.375 3.712 1.00 91.62 96 ARG A N 1
ATOM 763 C CA . ARG A 1 96 ? -1.004 -7.051 4.896 1.00 91.62 96 ARG A CA 1
ATOM 764 C C . ARG A 1 96 ? -1.878 -6.111 5.722 1.00 91.62 96 ARG A C 1
ATOM 766 O O . ARG A 1 96 ? -2.966 -6.504 6.126 1.00 91.62 96 ARG A O 1
ATOM 773 N N . ILE A 1 97 ? -1.432 -4.869 5.914 1.00 91.81 97 ILE A N 1
ATOM 774 C CA . ILE A 1 97 ? -2.196 -3.852 6.649 1.00 91.81 97 ILE A CA 1
ATOM 775 C C . ILE A 1 97 ? -3.437 -3.445 5.860 1.00 91.81 97 ILE A C 1
ATOM 777 O O . ILE A 1 97 ? -4.529 -3.451 6.418 1.00 91.81 97 ILE A O 1
ATOM 781 N N . CYS A 1 98 ? -3.323 -3.213 4.548 1.00 91.94 98 CYS A N 1
ATOM 782 C CA . CYS A 1 98 ? -4.509 -2.972 3.721 1.00 91.94 98 CYS A CA 1
ATOM 783 C C . CYS A 1 98 ? -5.495 -4.151 3.779 1.00 91.94 98 CYS A C 1
ATOM 785 O O . CYS A 1 98 ? -6.701 -3.932 3.814 1.00 91.94 98 CYS A O 1
ATOM 787 N N . GLY A 1 99 ? -5.001 -5.394 3.844 1.00 92.81 99 GLY A N 1
ATOM 788 C CA . GLY A 1 99 ? -5.845 -6.579 4.020 1.00 92.81 99 GLY A CA 1
ATOM 789 C C . GLY A 1 99 ? -6.579 -6.614 5.365 1.00 92.81 99 GLY A C 1
ATOM 790 O O . GLY A 1 99 ? -7.722 -7.063 5.427 1.00 92.81 99 GLY A O 1
ATOM 791 N N . ALA A 1 100 ? -5.963 -6.111 6.437 1.00 92.50 100 ALA A N 1
ATOM 792 C CA . ALA A 1 100 ? -6.640 -5.922 7.718 1.00 92.50 100 ALA A CA 1
ATOM 793 C C . ALA A 1 100 ? -7.724 -4.833 7.623 1.00 92.50 100 ALA A C 1
ATOM 795 O O . ALA A 1 100 ? -8.850 -5.062 8.059 1.00 92.50 100 ALA A O 1
ATOM 796 N N . LEU A 1 101 ? -7.426 -3.712 6.956 1.00 92.94 101 LEU A N 1
ATOM 797 C CA . LEU A 1 101 ? -8.362 -2.599 6.756 1.00 92.94 101 LEU A CA 1
ATOM 798 C C . LEU A 1 101 ? -9.598 -2.970 5.928 1.00 92.94 101 LEU A C 1
ATOM 800 O O . LEU A 1 101 ? -10.629 -2.323 6.052 1.00 92.94 101 LEU A O 1
ATOM 804 N N . CYS A 1 102 ? -9.569 -4.051 5.144 1.00 93.31 102 CYS A N 1
ATOM 805 C CA . CYS A 1 102 ? -10.776 -4.569 4.490 1.00 93.31 102 CYS A CA 1
ATOM 806 C C . CYS A 1 102 ? -11.879 -5.013 5.468 1.00 93.31 102 CYS A C 1
ATOM 808 O O . CYS A 1 102 ? -13.011 -5.211 5.026 1.00 93.31 102 CYS A O 1
ATOM 810 N N . ARG A 1 103 ? -11.550 -5.201 6.752 1.00 92.88 103 ARG A N 1
ATOM 811 C CA . ARG A 1 103 ? -12.467 -5.555 7.848 1.00 92.88 103 ARG A CA 1
ATOM 812 C C . ARG A 1 103 ? -12.666 -4.401 8.842 1.00 92.88 103 ARG A C 1
ATOM 814 O O . ARG A 1 103 ? -13.103 -4.639 9.961 1.00 92.88 103 ARG A O 1
ATOM 821 N N . HIS A 1 104 ? -12.296 -3.180 8.459 1.00 93.19 104 HIS A N 1
ATOM 822 C CA . HIS A 1 104 ? -12.492 -1.996 9.290 1.00 93.19 104 HIS A CA 1
ATOM 823 C C . HIS A 1 104 ? -13.989 -1.747 9.547 1.00 93.19 104 HIS A C 1
ATOM 825 O O . HIS A 1 104 ? -14.819 -2.089 8.703 1.00 93.19 104 HIS A O 1
ATOM 831 N N . SER A 1 105 ? -14.321 -1.172 10.707 1.00 92.00 105 SER A N 1
ATOM 832 C CA . SER A 1 105 ? -15.703 -0.848 11.099 1.00 92.00 105 SER A CA 1
ATOM 833 C C . SER A 1 105 ? -16.336 0.177 10.160 1.00 92.00 105 SER A C 1
ATOM 835 O O . SER A 1 105 ? -17.505 0.064 9.804 1.00 92.00 105 SER A O 1
ATOM 837 N N . ASP A 1 106 ? -15.537 1.148 9.723 1.00 94.25 106 ASP A N 1
ATOM 838 C CA . ASP A 1 106 ? -15.933 2.121 8.714 1.00 94.25 106 ASP A CA 1
ATOM 839 C C . ASP A 1 106 ? -15.987 1.506 7.300 1.00 94.25 106 ASP A C 1
ATOM 841 O O . ASP A 1 106 ? -15.007 0.947 6.786 1.00 94.25 106 ASP A O 1
ATOM 845 N N . ALA A 1 107 ? -17.154 1.629 6.662 1.00 94.69 107 ALA A N 1
ATOM 846 C CA . ALA A 1 107 ? -17.438 1.031 5.362 1.00 94.69 107 ALA A CA 1
ATOM 847 C C . ALA A 1 107 ? -16.663 1.694 4.212 1.00 94.69 107 ALA A C 1
ATOM 849 O O . ALA A 1 107 ? -16.293 1.005 3.252 1.00 94.69 107 ALA A O 1
ATOM 850 N N . GLU A 1 108 ? -16.389 2.998 4.305 1.00 94.69 108 GLU A N 1
ATOM 851 C CA . GLU A 1 108 ? -15.623 3.751 3.308 1.00 94.69 108 GLU A CA 1
ATOM 852 C C . GLU A 1 108 ? -14.161 3.290 3.297 1.00 94.69 108 GLU A C 1
ATOM 854 O O . GLU A 1 108 ? -13.637 2.922 2.239 1.00 94.69 108 GLU A O 1
ATOM 859 N N . VAL A 1 109 ? -13.525 3.212 4.471 1.00 93.56 109 VAL A N 1
ATOM 860 C CA . VAL A 1 109 ? -12.167 2.678 4.667 1.00 93.56 109 VAL A CA 1
ATOM 861 C C . VAL A 1 109 ? -12.078 1.257 4.123 1.00 93.56 109 VAL A C 1
ATOM 863 O O . VAL A 1 109 ? -11.208 0.950 3.298 1.00 93.56 109 VAL A O 1
ATOM 866 N N . ALA A 1 110 ? -13.006 0.387 4.530 1.00 95.12 110 ALA A N 1
ATOM 867 C CA . ALA A 1 110 ? -13.014 -1.006 4.108 1.00 95.12 110 ALA A CA 1
ATOM 868 C C . ALA A 1 110 ? -13.212 -1.148 2.590 1.00 95.12 110 ALA A C 1
ATOM 870 O O . ALA A 1 110 ? -12.525 -1.941 1.933 1.00 95.12 110 ALA A O 1
ATOM 871 N N . GLY A 1 111 ? -14.116 -0.357 2.008 1.00 94.88 111 GLY A N 1
ATOM 872 C CA . GLY A 1 111 ? -14.370 -0.312 0.571 1.00 94.88 111 GLY A CA 1
ATOM 873 C C . GLY A 1 111 ? -13.164 0.187 -0.222 1.00 94.88 111 GLY A C 1
ATOM 874 O O . GLY A 1 111 ? -12.792 -0.422 -1.229 1.00 94.88 111 GLY A O 1
ATOM 875 N N . PHE A 1 112 ? -12.511 1.250 0.246 1.00 94.88 112 PHE A N 1
ATOM 876 C CA . PHE A 1 112 ? -11.318 1.799 -0.391 1.00 94.88 112 PHE A CA 1
ATOM 877 C C . PHE A 1 112 ? -10.159 0.798 -0.360 1.00 94.88 112 PHE A C 1
ATOM 879 O O . PHE A 1 112 ? -9.545 0.536 -1.396 1.00 94.88 112 PHE A O 1
ATOM 886 N N . ALA A 1 113 ? -9.907 0.169 0.792 1.00 95.06 113 ALA A N 1
ATOM 887 C CA . ALA A 1 113 ? -8.873 -0.851 0.938 1.00 95.06 113 ALA A CA 1
ATOM 888 C C . ALA A 1 113 ? -9.101 -2.043 -0.008 1.00 95.06 113 ALA A C 1
ATOM 890 O O . ALA A 1 113 ? -8.164 -2.491 -0.673 1.00 95.06 113 ALA A O 1
ATOM 891 N N . ARG A 1 114 ? -10.350 -2.519 -0.143 1.00 95.69 114 ARG A N 1
ATOM 892 C CA . ARG A 1 114 ? -10.703 -3.598 -1.085 1.00 95.69 114 ARG A CA 1
ATOM 893 C C . ARG A 1 114 ? -10.395 -3.223 -2.535 1.00 95.69 114 ARG A C 1
ATOM 895 O O . ARG A 1 114 ? -9.754 -4.007 -3.237 1.00 95.69 114 ARG A O 1
ATOM 902 N N . ARG A 1 115 ? -10.797 -2.024 -2.977 1.00 96.00 115 ARG A N 1
ATOM 903 C CA . ARG A 1 115 ? -10.512 -1.531 -4.339 1.00 96.00 115 ARG A CA 1
ATOM 904 C C . ARG A 1 115 ? -9.011 -1.403 -4.597 1.00 96.00 115 ARG A C 1
ATOM 906 O O . ARG A 1 115 ? -8.535 -1.791 -5.661 1.00 96.00 115 ARG A O 1
ATOM 913 N N . LEU A 1 116 ? -8.261 -0.911 -3.613 1.00 93.75 116 LEU A N 1
ATOM 914 C CA . LEU A 1 116 ? -6.815 -0.750 -3.719 1.00 93.75 116 LEU A CA 1
ATOM 915 C C . LEU A 1 116 ? -6.097 -2.103 -3.860 1.00 93.75 116 LEU A C 1
ATOM 917 O O . LEU A 1 116 ? -5.266 -2.270 -4.751 1.00 93.75 116 LEU A O 1
ATOM 921 N N . ILE A 1 117 ? -6.472 -3.099 -3.051 1.00 94.19 117 ILE A N 1
ATOM 922 C CA . ILE A 1 117 ? -5.926 -4.461 -3.163 1.00 94.19 117 ILE A CA 1
ATOM 923 C C . ILE A 1 117 ? -6.287 -5.097 -4.505 1.00 94.19 117 ILE A C 1
ATOM 925 O O . ILE A 1 117 ? -5.433 -5.745 -5.111 1.00 94.19 117 ILE A O 1
ATOM 929 N N . ALA A 1 118 ? -7.525 -4.931 -4.976 1.00 93.19 118 ALA A N 1
ATOM 930 C CA . ALA A 1 118 ? -7.941 -5.442 -6.280 1.00 93.19 118 ALA A CA 1
ATOM 931 C C . ALA A 1 118 ? -7.083 -4.848 -7.408 1.00 93.19 118 ALA A C 1
ATOM 933 O O . ALA A 1 118 ? -6.556 -5.596 -8.227 1.00 93.19 118 ALA A O 1
ATOM 934 N N . SER A 1 119 ? -6.849 -3.531 -7.382 1.00 92.12 119 SER A N 1
ATOM 935 C CA . SER A 1 119 ? -5.963 -2.842 -8.328 1.00 92.12 119 SER A CA 1
ATOM 936 C C . SER A 1 119 ? -4.546 -3.430 -8.332 1.00 92.12 119 SER A C 1
ATOM 938 O O . SER A 1 119 ? -4.013 -3.783 -9.386 1.00 92.12 119 SER A O 1
ATOM 940 N N . TRP A 1 120 ? -3.951 -3.643 -7.154 1.00 92.81 120 TRP A N 1
ATOM 941 C CA . TRP A 1 120 ? -2.623 -4.252 -7.058 1.00 92.81 120 TRP A CA 1
ATOM 942 C C . TRP A 1 120 ? -2.591 -5.701 -7.539 1.00 92.81 120 TRP A C 1
ATOM 944 O O . TRP A 1 120 ? -1.631 -6.102 -8.191 1.00 92.81 120 TRP A O 1
ATOM 954 N N . ARG A 1 121 ? -3.624 -6.499 -7.247 1.00 91.75 121 ARG A N 1
ATOM 955 C CA . ARG A 1 121 ? -3.721 -7.882 -7.737 1.00 91.75 121 ARG A CA 1
ATOM 956 C C . ARG A 1 121 ? -3.763 -7.930 -9.259 1.00 91.75 121 ARG A C 1
ATOM 958 O O . ARG A 1 121 ? -3.044 -8.741 -9.836 1.00 91.75 121 ARG A O 1
ATOM 965 N N . SER A 1 122 ? -4.530 -7.045 -9.892 1.00 89.75 122 SER A N 1
ATOM 966 C CA . SER A 1 122 ? -4.575 -6.927 -11.351 1.00 89.75 122 SER A CA 1
ATOM 967 C C . SER A 1 122 ? -3.211 -6.548 -11.929 1.00 89.75 122 SER A C 1
ATOM 969 O O . SER A 1 122 ? -2.739 -7.211 -12.849 1.00 89.75 122 SER A O 1
ATOM 971 N N . ALA A 1 123 ? -2.521 -5.561 -11.346 1.00 86.94 123 ALA A N 1
ATOM 972 C CA . ALA A 1 123 ? -1.167 -5.184 -11.764 1.00 86.94 123 ALA A CA 1
ATOM 973 C C . ALA A 1 123 ? -0.179 -6.363 -11.657 1.00 86.94 123 ALA A C 1
ATOM 975 O O . ALA A 1 123 ? 0.564 -6.656 -12.593 1.00 86.94 123 ALA A O 1
ATOM 976 N N . VAL A 1 124 ? -0.214 -7.100 -10.543 1.00 87.50 124 VAL A N 1
ATOM 977 C CA . VAL A 1 124 ? 0.639 -8.279 -10.326 1.00 87.50 124 VAL A CA 1
ATOM 978 C C . VAL A 1 124 ? 0.306 -9.419 -11.293 1.00 87.50 124 VAL A C 1
ATOM 980 O O . VAL A 1 124 ? 1.218 -10.112 -11.740 1.00 87.50 124 VAL A O 1
ATOM 983 N N . ALA A 1 125 ? -0.969 -9.637 -11.622 1.00 87.81 125 ALA A N 1
ATOM 984 C CA . ALA A 1 125 ? -1.373 -10.651 -12.596 1.00 87.81 125 ALA A CA 1
ATOM 985 C C . ALA A 1 125 ? -0.804 -10.336 -13.987 1.00 87.81 125 ALA A C 1
ATOM 987 O O . ALA A 1 125 ? -0.166 -11.196 -14.588 1.00 87.81 125 ALA A O 1
ATOM 988 N N . VAL A 1 126 ? -0.919 -9.081 -14.436 1.00 83.31 126 VAL A N 1
ATOM 989 C CA . VAL A 1 126 ? -0.340 -8.625 -15.711 1.00 83.31 126 VAL A CA 1
ATOM 990 C C . VAL A 1 126 ? 1.178 -8.820 -15.739 1.00 83.31 126 VAL A C 1
ATOM 992 O O . VAL A 1 126 ? 1.708 -9.282 -16.749 1.00 83.31 126 VAL A O 1
ATOM 995 N N . ALA A 1 127 ? 1.882 -8.524 -14.639 1.00 79.44 127 ALA A N 1
ATOM 996 C CA . ALA A 1 127 ? 3.328 -8.747 -14.546 1.00 79.44 127 ALA A CA 1
ATOM 997 C C . ALA A 1 127 ? 3.716 -10.226 -14.700 1.00 79.44 127 ALA A C 1
ATOM 999 O O . ALA A 1 127 ? 4.719 -10.530 -15.338 1.00 79.4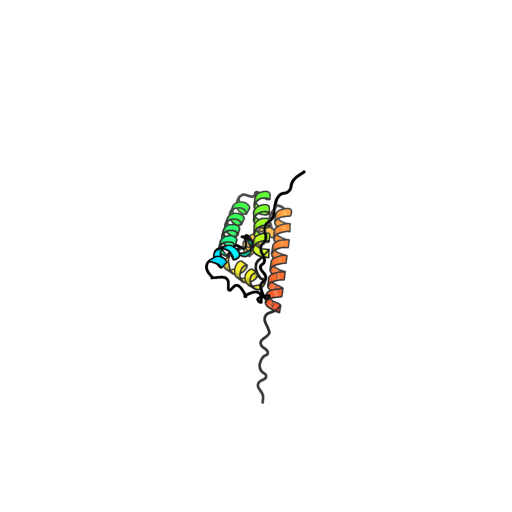4 127 ALA A O 1
ATOM 1000 N N . LYS A 1 128 ? 2.929 -11.143 -14.122 1.00 77.62 128 LYS A N 1
ATOM 1001 C CA . LYS A 1 128 ? 3.180 -12.589 -14.212 1.00 77.62 128 LYS A CA 1
ATOM 1002 C C . LYS A 1 128 ? 2.919 -13.137 -15.613 1.00 77.62 128 LYS A C 1
ATOM 1004 O O . LYS A 1 128 ? 3.677 -13.981 -16.069 1.00 77.62 128 LYS A O 1
ATOM 1009 N N . SER A 1 129 ? 1.888 -12.646 -16.300 1.00 75.31 129 SER A N 1
ATOM 1010 C CA . SER A 1 129 ? 1.555 -13.081 -17.664 1.00 75.31 129 SER A CA 1
ATOM 1011 C C . SER A 1 129 ? 2.576 -12.639 -18.718 1.00 75.31 129 SER A C 1
ATOM 1013 O O . SER A 1 129 ? 2.661 -13.264 -19.766 1.00 75.31 129 SER A O 1
ATOM 1015 N N . HIS A 1 130 ? 3.359 -11.588 -18.452 1.00 60.81 130 HIS A N 1
ATOM 1016 C CA . HIS A 1 130 ? 4.419 -11.108 -19.351 1.00 60.81 130 HIS A CA 1
ATOM 1017 C C . HIS A 1 130 ? 5.789 -11.752 -19.085 1.00 60.81 130 HIS A C 1
ATOM 1019 O O . HIS A 1 130 ? 6.777 -11.352 -19.699 1.00 60.81 130 HIS A O 1
ATOM 1025 N N . GLN A 1 131 ? 5.881 -12.736 -18.183 1.00 52.72 131 GLN A N 1
ATOM 1026 C CA . GLN A 1 131 ? 7.089 -13.544 -18.064 1.00 52.72 131 GLN A CA 1
ATOM 1027 C C . GLN A 1 131 ? 7.071 -14.575 -19.205 1.00 52.72 131 GLN A C 1
ATOM 1029 O O . GLN A 1 131 ? 6.175 -15.421 -19.213 1.00 52.72 131 GLN A O 1
ATOM 1034 N N . PRO A 1 132 ? 7.992 -14.515 -20.188 1.00 49.25 132 PRO A N 1
ATOM 1035 C CA . PRO A 1 132 ? 8.009 -15.492 -21.264 1.00 49.25 132 PRO A CA 1
ATOM 1036 C C . PRO A 1 132 ? 8.223 -16.875 -20.650 1.00 49.25 132 PRO A C 1
ATOM 1038 O O . PRO A 1 132 ? 9.241 -17.126 -20.002 1.00 49.25 132 PRO A O 1
ATOM 1041 N N . GLN A 1 133 ? 7.233 -17.753 -20.826 1.00 47.16 133 GLN A N 1
ATOM 1042 C CA . GLN A 1 133 ? 7.386 -19.187 -20.621 1.00 47.16 133 GLN A CA 1
ATOM 1043 C C . GLN A 1 133 ? 8.646 -19.613 -21.374 1.00 47.16 133 GLN A C 1
ATOM 1045 O O . GLN A 1 133 ? 8.680 -19.569 -22.602 1.00 47.16 133 GLN A O 1
ATOM 1050 N N . GLN A 1 134 ? 9.688 -19.998 -20.638 1.00 46.75 134 GLN A N 1
ATOM 1051 C CA . GLN A 1 134 ? 10.780 -20.773 -21.203 1.00 46.75 134 GLN A CA 1
ATOM 1052 C C . GLN A 1 134 ? 10.152 -22.044 -21.774 1.00 46.75 134 GLN A C 1
ATOM 1054 O O . GLN A 1 134 ? 9.716 -22.923 -21.033 1.00 46.75 134 GLN A O 1
ATOM 1059 N N . THR A 1 135 ? 10.037 -22.091 -23.098 1.00 48.81 135 THR A N 1
ATOM 1060 C CA . THR A 1 135 ? 9.743 -23.299 -23.864 1.00 48.81 135 THR A CA 1
ATOM 1061 C C . THR A 1 135 ? 10.706 -24.393 -23.406 1.00 48.81 135 THR A C 1
ATOM 1063 O O . THR A 1 135 ? 11.918 -24.183 -23.516 1.00 48.81 135 THR A O 1
ATOM 1066 N N . PRO A 1 136 ? 10.227 -25.536 -22.880 1.00 55.75 136 PRO A N 1
ATOM 1067 C CA . PRO A 1 136 ? 11.103 -26.669 -22.646 1.00 55.75 136 PRO A CA 1
ATOM 1068 C C . PRO A 1 136 ? 11.629 -27.108 -24.011 1.00 55.75 136 PRO A C 1
ATOM 1070 O O . PRO A 1 136 ? 10.854 -27.460 -24.901 1.00 55.75 136 PRO A O 1
ATOM 1073 N N . ALA A 1 137 ? 12.945 -26.998 -24.192 1.00 52.91 137 ALA A N 1
ATOM 1074 C CA . ALA A 1 137 ? 13.628 -27.520 -25.360 1.00 52.91 137 ALA A CA 1
ATOM 1075 C C . ALA A 1 137 ? 13.266 -29.002 -25.484 1.00 52.91 137 ALA A C 1
ATOM 1077 O O . ALA A 1 137 ? 13.549 -29.794 -24.584 1.00 52.91 137 ALA A O 1
ATOM 1078 N N . ALA A 1 138 ? 12.580 -29.343 -26.573 1.00 55.44 138 ALA A N 1
ATOM 1079 C CA . ALA A 1 138 ? 12.325 -30.717 -26.948 1.00 55.44 138 ALA A CA 1
ATOM 1080 C C . ALA A 1 138 ? 13.677 -31.436 -27.035 1.00 55.44 138 ALA A C 1
ATOM 1082 O O . ALA A 1 138 ? 14.522 -31.087 -27.859 1.00 55.44 138 ALA A O 1
ATOM 1083 N N . ALA A 1 139 ? 13.888 -32.399 -26.139 1.00 54.59 139 ALA A N 1
ATOM 1084 C CA . ALA A 1 139 ? 14.965 -33.362 -26.256 1.00 54.59 139 ALA A CA 1
ATOM 1085 C C . ALA A 1 139 ? 14.696 -34.179 -27.526 1.00 54.59 139 ALA A C 1
ATOM 1087 O O . ALA A 1 139 ? 13.733 -34.944 -27.582 1.00 54.59 139 ALA A O 1
ATOM 1088 N N . GLY A 1 140 ? 15.493 -33.925 -28.565 1.00 55.00 140 GLY A N 1
ATOM 1089 C CA . GLY A 1 140 ? 15.511 -34.729 -29.780 1.00 55.00 140 GLY A CA 1
ATOM 1090 C C . GLY A 1 140 ? 15.985 -36.142 -29.456 1.00 55.00 140 GLY A C 1
ATOM 1091 O O . GLY A 1 140 ? 16.973 -36.307 -28.736 1.00 55.00 140 GLY A O 1
ATOM 1092 N N . GLY A 1 141 ? 15.226 -37.122 -29.946 1.00 46.59 141 GLY A N 1
ATOM 1093 C CA . GLY A 1 141 ? 15.635 -38.522 -30.038 1.00 46.59 141 GLY A CA 1
ATOM 1094 C C . GLY A 1 141 ? 16.452 -38.806 -31.288 1.00 46.59 141 GLY A C 1
ATOM 1095 O O . GLY A 1 141 ? 16.615 -37.881 -32.118 1.00 46.59 141 GLY A O 1
#

Sequence (141 aa):
HLAVHARTILAMPRRAAPPRQRQLRLQECKGICRSRRPFLHTTAKDIADMRRWLDKEAKGGDPTSVLEVLRHLSVRMRHLSNADVLLTLRRTGVGRICGALCRHSDAEVAGFARRLIASWRSAVAVAKSHQPQQTPAAAGG

Organism: Alexandrium catenella (NCBI:txid2925)